Protein AF-A0A954SB92-F1 (afdb_monomer)

pLDDT: mean 77.08, std 22.44, range [33.0, 98.06]

Structure (mmCIF, N/CA/C/O backbone):
data_AF-A0A954SB92-F1
#
_entry.id   AF-A0A954SB92-F1
#
loop_
_atom_site.group_PDB
_atom_site.id
_atom_site.type_symbol
_atom_site.label_atom_id
_atom_site.label_alt_id
_atom_site.label_comp_id
_atom_site.label_asym_id
_atom_site.label_entity_id
_atom_site.label_seq_id
_atom_site.pdbx_PDB_ins_code
_atom_site.Cartn_x
_atom_site.Cartn_y
_atom_site.Cartn_z
_atom_site.occupancy
_atom_site.B_iso_or_equiv
_atom_site.auth_seq_id
_atom_site.auth_comp_id
_atom_site.auth_asym_id
_atom_site.auth_atom_id
_atom_site.pdbx_PDB_model_num
ATOM 1 N N . MET A 1 1 ? -16.075 68.696 55.163 1.00 40.72 1 MET A N 1
ATOM 2 C CA . MET A 1 1 ? -14.637 68.731 54.827 1.00 40.72 1 MET A CA 1
ATOM 3 C C . MET A 1 1 ? -14.423 67.966 53.528 1.00 40.72 1 MET A C 1
ATOM 5 O O . MET A 1 1 ? -14.853 66.828 53.443 1.00 40.72 1 MET A O 1
ATOM 9 N N . ASN A 1 2 ? -13.791 68.643 52.567 1.00 42.50 2 ASN A N 1
ATOM 10 C CA . ASN A 1 2 ? -13.126 68.175 51.340 1.00 42.50 2 ASN A CA 1
ATOM 11 C C . ASN A 1 2 ? -13.952 67.626 50.149 1.00 42.50 2 ASN A C 1
ATOM 13 O O . ASN A 1 2 ? -14.457 66.512 50.136 1.00 42.50 2 ASN A O 1
ATOM 17 N N . ASN A 1 3 ? -13.978 68.482 49.120 1.00 41.81 3 ASN A N 1
ATOM 18 C CA . ASN A 1 3 ? -14.222 68.294 47.680 1.00 41.81 3 ASN A CA 1
ATOM 19 C C . ASN A 1 3 ? -13.058 67.479 47.029 1.00 41.81 3 ASN A C 1
ATOM 21 O O . ASN A 1 3 ? -12.080 67.219 47.730 1.00 41.81 3 ASN A O 1
ATOM 25 N N . PRO A 1 4 ? -12.933 67.344 45.690 1.00 57.69 4 PRO A N 1
ATOM 26 C CA . PRO A 1 4 ? -13.795 66.800 44.626 1.00 57.69 4 PRO A CA 1
ATOM 27 C C . PRO A 1 4 ? -13.082 65.647 43.855 1.00 57.69 4 PRO A C 1
ATOM 29 O O . PRO A 1 4 ? -11.918 65.360 44.096 1.00 57.69 4 PRO A O 1
ATOM 32 N N . HIS A 1 5 ? -13.751 65.011 42.885 1.00 47.19 5 HIS A N 1
ATOM 33 C CA . HIS A 1 5 ? -13.270 64.816 41.496 1.00 47.19 5 HIS A CA 1
ATOM 34 C C . HIS A 1 5 ? -14.104 63.741 40.789 1.00 47.19 5 HIS A C 1
ATOM 36 O O . HIS A 1 5 ? -13.810 62.548 40.799 1.00 47.19 5 HIS A O 1
ATOM 42 N N . HIS A 1 6 ? -15.149 64.203 40.104 1.00 46.62 6 HIS A N 1
ATOM 43 C CA . HIS A 1 6 ? -15.748 63.463 39.005 1.00 46.62 6 HIS A CA 1
ATOM 44 C C . HIS A 1 6 ? -14.732 63.357 37.863 1.00 46.62 6 HIS A C 1
ATOM 46 O O . HIS A 1 6 ? -14.418 64.352 37.212 1.00 46.62 6 HIS A O 1
ATOM 52 N N . SER A 1 7 ? -14.255 62.145 37.587 1.00 53.09 7 SER A N 1
ATOM 53 C CA . SER A 1 7 ? -13.584 61.833 36.327 1.00 53.09 7 SER A CA 1
ATOM 54 C C . SER A 1 7 ? -14.652 61.473 35.292 1.00 53.09 7 SER A C 1
ATOM 56 O O . SER A 1 7 ? -15.160 60.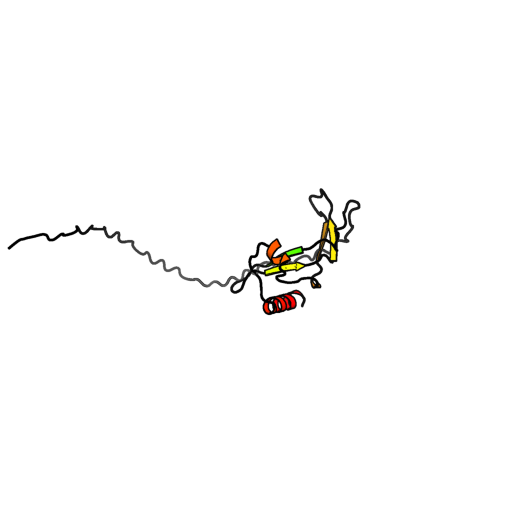353 35.253 1.00 53.09 7 SER A O 1
ATOM 58 N N . ARG A 1 8 ? -15.061 62.464 34.491 1.00 50.22 8 ARG A N 1
ATOM 59 C CA . ARG A 1 8 ? -15.856 62.253 33.275 1.00 50.22 8 ARG A CA 1
ATOM 60 C C . ARG A 1 8 ? -14.896 61.841 32.161 1.00 50.22 8 ARG A C 1
ATOM 62 O O . ARG A 1 8 ? -14.092 62.653 31.715 1.00 50.22 8 ARG A O 1
ATOM 69 N N . LYS A 1 9 ? -14.979 60.589 31.709 1.00 50.09 9 LYS A N 1
ATOM 70 C CA . LYS A 1 9 ? -14.318 60.152 30.472 1.00 50.09 9 LYS A CA 1
ATOM 71 C C . LYS A 1 9 ? -15.079 60.735 29.269 1.00 50.09 9 LYS A C 1
ATOM 73 O O . LYS A 1 9 ? -16.310 60.674 29.276 1.00 50.09 9 LYS A O 1
ATOM 78 N N . PRO A 1 10 ? -14.396 61.296 28.256 1.00 47.97 10 PRO A N 1
ATOM 79 C CA . PRO A 1 10 ? -15.054 61.788 27.055 1.00 47.97 10 PRO A CA 1
ATOM 80 C C . PRO A 1 10 ? -15.611 60.622 26.231 1.00 47.97 10 PRO A C 1
ATOM 82 O O . PRO A 1 10 ? -14.916 59.653 25.924 1.00 47.97 10 PRO A O 1
ATOM 85 N N . LEU A 1 11 ? -16.894 60.747 25.899 1.00 48.56 11 LEU A N 1
ATOM 86 C CA . LEU A 1 11 ? -17.639 59.899 24.982 1.00 48.56 11 LEU A CA 1
ATOM 87 C C . LEU A 1 11 ? -17.099 60.159 23.565 1.00 48.56 11 LEU A C 1
ATOM 89 O O . LEU A 1 11 ? -17.365 61.207 22.981 1.00 48.56 11 LEU A O 1
ATOM 93 N N . LEU A 1 12 ? -16.295 59.239 23.033 1.00 45.00 12 LEU A N 1
ATOM 94 C CA . LEU A 1 12 ? -15.865 59.283 21.638 1.00 45.00 12 LEU A CA 1
ATOM 95 C C . LEU A 1 12 ? -17.053 58.922 20.743 1.00 45.00 12 LEU A C 1
ATOM 97 O O . LEU A 1 12 ? -17.559 57.802 20.740 1.00 45.00 12 LEU A O 1
ATOM 101 N N . GLN A 1 13 ? -17.496 59.938 20.017 1.00 42.06 13 GLN A N 1
ATOM 102 C CA . GLN A 1 13 ? -18.500 59.919 18.972 1.00 42.06 13 GLN A CA 1
ATOM 103 C C . GLN A 1 13 ? -17.945 59.127 17.777 1.00 42.06 13 GLN A C 1
ATOM 105 O O . GLN A 1 13 ? -17.089 59.618 17.045 1.00 42.06 13 GLN A O 1
ATOM 110 N N . ALA A 1 14 ? -18.403 57.889 17.588 1.00 42.72 14 ALA A N 1
ATOM 111 C CA . ALA A 1 14 ? -18.164 57.141 16.358 1.00 42.72 14 ALA A CA 1
ATOM 112 C C . ALA A 1 14 ? -19.354 57.362 15.419 1.00 42.72 14 ALA A C 1
ATOM 114 O O . ALA A 1 14 ? -20.499 57.040 15.739 1.00 42.72 14 ALA A O 1
ATOM 115 N N . ALA A 1 15 ? -19.064 57.985 14.280 1.00 42.19 15 ALA A N 1
ATOM 116 C CA . ALA A 1 15 ? -20.015 58.316 13.237 1.00 42.19 15 ALA A CA 1
ATOM 117 C C . ALA A 1 15 ? -20.702 57.051 12.696 1.00 42.19 15 ALA A C 1
ATOM 119 O O . ALA A 1 15 ? -20.049 56.121 12.225 1.00 42.19 15 ALA A O 1
ATOM 120 N N . SER A 1 16 ? -22.035 57.048 12.744 1.00 39.22 16 SER A N 1
ATOM 121 C CA . SER A 1 16 ? -22.874 56.084 12.035 1.00 39.22 16 SER A CA 1
ATOM 122 C C . SER A 1 16 ? -22.699 56.274 10.532 1.00 39.22 16 SER A C 1
ATOM 124 O O . SER A 1 16 ? -23.169 57.259 9.968 1.00 39.22 16 SER A O 1
ATOM 126 N N . THR A 1 17 ? -22.035 55.327 9.877 1.00 41.88 17 THR A N 1
ATOM 127 C CA . THR A 1 17 ? -22.141 55.155 8.428 1.00 41.88 17 THR A CA 1
ATOM 128 C C . THR A 1 17 ? -23.224 54.119 8.170 1.00 41.88 17 THR A C 1
ATOM 130 O O . THR A 1 17 ? -23.086 52.936 8.469 1.00 41.88 17 THR A O 1
ATOM 133 N N . LEU A 1 18 ? -24.349 54.623 7.673 1.00 37.03 18 LEU A N 1
ATOM 134 C CA . LEU A 1 18 ? -25.511 53.874 7.232 1.00 37.03 18 LEU A CA 1
ATOM 135 C C . LEU A 1 18 ? -25.112 53.056 5.991 1.00 37.03 18 LEU A C 1
ATOM 137 O O . LEU A 1 18 ? -24.987 53.614 4.902 1.00 37.03 18 LEU A O 1
ATOM 141 N N . LEU A 1 19 ? -24.873 51.750 6.139 1.00 35.59 19 LEU A N 1
ATOM 142 C CA . LEU A 1 19 ? -24.731 50.864 4.985 1.00 35.59 19 LEU A CA 1
ATOM 143 C C . LEU A 1 19 ? -26.132 50.425 4.552 1.00 35.59 19 LEU A C 1
ATOM 145 O O . LEU A 1 19 ? -26.816 49.677 5.249 1.00 35.59 19 LEU A O 1
ATOM 149 N N . LEU A 1 20 ? -26.568 50.947 3.409 1.00 33.00 20 LEU A N 1
ATOM 150 C CA . LEU A 1 20 ? -27.814 50.581 2.756 1.00 33.00 20 LEU A CA 1
ATOM 151 C C . LEU A 1 20 ? -27.731 49.101 2.340 1.00 33.00 20 LEU A C 1
ATOM 153 O O . LEU A 1 20 ? -26.984 48.745 1.430 1.00 33.00 20 LEU A O 1
ATOM 157 N N . ALA A 1 21 ? -28.473 48.229 3.021 1.00 40.62 21 ALA A N 1
ATOM 158 C CA . ALA A 1 21 ? -28.637 46.844 2.600 1.00 40.62 21 ALA A CA 1
ATOM 159 C C . ALA A 1 21 ? -29.502 46.814 1.331 1.00 40.62 21 ALA A C 1
ATOM 161 O O . ALA A 1 21 ? -30.719 46.986 1.389 1.00 40.62 21 ALA A O 1
ATOM 162 N N . VAL A 1 22 ? -28.876 46.614 0.171 1.00 42.00 22 VAL A N 1
ATOM 163 C CA . VAL A 1 22 ? -29.600 46.292 -1.062 1.00 42.00 22 VAL A CA 1
ATOM 164 C C . VAL A 1 22 ? -30.052 44.837 -0.959 1.00 42.00 22 VAL A C 1
ATOM 166 O O . VAL A 1 22 ? -29.263 43.906 -1.100 1.00 42.00 22 VAL A O 1
ATOM 169 N N . LEU A 1 23 ? -31.342 44.645 -0.694 1.00 40.62 23 LEU A N 1
ATOM 170 C CA . LEU A 1 23 ? -32.035 43.373 -0.872 1.00 40.62 23 LEU A CA 1
ATOM 171 C C . LEU A 1 23 ? -32.109 43.069 -2.374 1.00 40.62 23 LEU A C 1
ATOM 173 O O . LEU A 1 23 ? -32.988 43.564 -3.078 1.00 40.62 23 LEU A O 1
ATOM 177 N N . VAL A 1 24 ? -31.185 42.250 -2.874 1.00 42.84 24 VAL A N 1
ATOM 178 C CA . VAL A 1 24 ? -31.341 41.614 -4.186 1.00 42.84 24 VAL A CA 1
ATOM 179 C C . VAL A 1 24 ? -32.179 40.354 -3.985 1.00 42.84 24 VAL A C 1
ATOM 181 O O . VAL A 1 24 ? -31.683 39.329 -3.522 1.00 42.84 24 VAL A O 1
ATOM 184 N N . LEU A 1 25 ? -33.470 40.423 -4.322 1.00 42.09 25 LEU A N 1
ATOM 185 C CA . LEU A 1 25 ? -34.290 39.227 -4.511 1.00 42.09 25 LEU A CA 1
ATOM 186 C C . LEU A 1 25 ? -33.840 38.538 -5.807 1.00 42.09 25 LEU A C 1
ATOM 188 O O . LEU A 1 25 ? -34.359 38.819 -6.887 1.00 42.09 25 LEU A O 1
ATOM 192 N N . SER A 1 26 ? -32.882 37.619 -5.706 1.00 39.72 26 SER A N 1
ATOM 193 C CA . SER A 1 26 ? -32.604 36.680 -6.793 1.00 39.72 26 SER A CA 1
ATOM 194 C C . SER A 1 26 ? -33.750 35.676 -6.873 1.00 39.72 26 SER A C 1
ATOM 196 O O . SER A 1 26 ? -33.869 34.771 -6.049 1.00 39.72 26 SER A O 1
ATOM 198 N N . LYS A 1 27 ? -34.619 35.852 -7.871 1.00 38.97 27 LYS A N 1
ATOM 199 C CA . LYS A 1 27 ? -35.644 34.873 -8.232 1.00 38.97 27 LYS A CA 1
ATOM 200 C C . LYS A 1 27 ? -34.973 33.561 -8.631 1.00 38.97 27 LYS A C 1
ATOM 202 O O . LYS A 1 27 ? -34.333 33.480 -9.677 1.00 38.97 27 LYS A O 1
ATOM 207 N N . TRP A 1 28 ? -35.150 32.534 -7.807 1.00 43.69 28 TRP A N 1
ATOM 208 C CA . TRP A 1 28 ? -34.863 31.153 -8.175 1.00 43.69 28 TRP A CA 1
ATOM 209 C C . TRP A 1 28 ? -35.777 30.748 -9.329 1.00 43.69 28 TRP A C 1
ATOM 211 O O . TRP A 1 28 ? -36.967 30.503 -9.141 1.00 43.69 28 TRP A O 1
ATOM 221 N N . SER A 1 29 ? -35.215 30.694 -10.532 1.00 53.09 29 SER A N 1
ATOM 222 C CA . SER A 1 29 ? -35.825 29.974 -11.644 1.00 53.09 29 SER A CA 1
ATOM 223 C C . SER A 1 29 ? -35.310 28.542 -11.565 1.00 53.09 29 SER A C 1
ATOM 225 O O . SER A 1 29 ? -34.147 28.285 -11.864 1.00 53.09 29 SER A O 1
ATOM 227 N N . HIS A 1 30 ? -36.160 27.626 -11.097 1.00 50.84 30 HIS A N 1
ATOM 228 C CA . HIS A 1 30 ? -35.938 26.195 -11.269 1.00 50.84 30 HIS A CA 1
ATOM 229 C C . HIS A 1 30 ? -36.075 25.888 -12.759 1.00 50.84 30 HIS A C 1
ATOM 231 O O . HIS A 1 30 ? -37.178 25.828 -13.297 1.00 50.84 30 HIS A O 1
ATOM 237 N N . THR A 1 31 ? -34.945 25.713 -13.428 1.00 48.44 31 THR A N 1
ATOM 238 C CA . THR A 1 31 ? -34.886 24.920 -14.651 1.00 48.44 31 THR A CA 1
ATOM 239 C C . THR A 1 31 ? -33.984 23.742 -14.363 1.00 48.44 31 THR A C 1
ATOM 241 O O . THR A 1 31 ? -32.762 23.873 -14.404 1.00 48.44 31 THR A O 1
ATOM 244 N N . ASP A 1 32 ? -34.612 22.607 -14.068 1.00 49.41 32 ASP A N 1
ATOM 245 C CA . ASP A 1 32 ? -33.997 21.292 -14.167 1.00 49.41 32 ASP A CA 1
ATOM 246 C C . ASP A 1 32 ? -33.544 21.087 -15.615 1.00 49.41 32 ASP A C 1
ATOM 248 O O . ASP A 1 32 ? -34.303 20.670 -16.490 1.00 49.41 32 ASP A O 1
ATOM 252 N N . ARG A 1 33 ? -32.286 21.426 -15.886 1.00 47.78 33 ARG A N 1
ATOM 253 C CA . ARG A 1 33 ? -31.539 20.841 -16.990 1.00 47.78 33 ARG A CA 1
ATOM 254 C C . ARG A 1 33 ? -30.646 19.769 -16.394 1.00 47.78 33 ARG A C 1
ATOM 256 O O . ARG A 1 33 ? -29.560 20.044 -15.898 1.00 47.78 33 ARG A O 1
ATOM 263 N N . VAL A 1 34 ? -31.135 18.535 -16.444 1.00 54.00 34 VAL A N 1
ATOM 264 C CA . VAL A 1 34 ? -30.275 17.355 -16.448 1.00 54.00 34 VAL A CA 1
ATOM 265 C 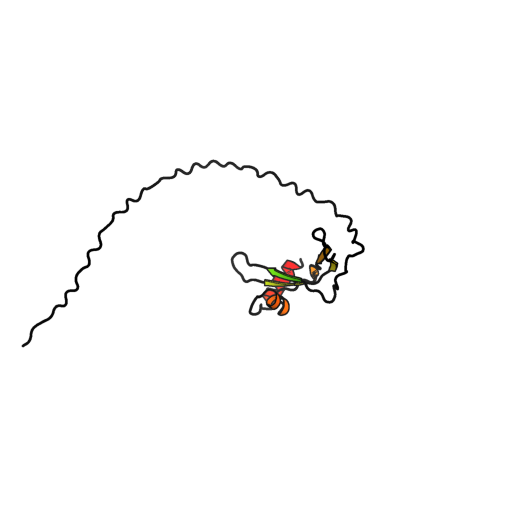C . VAL A 1 34 ? -29.513 17.357 -17.770 1.00 54.00 34 VAL A C 1
ATOM 267 O O . VAL A 1 34 ? -29.905 16.708 -18.737 1.00 54.00 34 VAL A O 1
ATOM 270 N N . ASP A 1 35 ? -28.434 18.134 -17.835 1.00 51.66 35 ASP A N 1
ATOM 271 C CA . ASP A 1 35 ? -27.411 17.897 -18.843 1.00 51.66 35 ASP A CA 1
ATOM 272 C C . ASP A 1 35 ? -26.826 16.521 -18.520 1.00 51.66 35 ASP A C 1
ATOM 274 O O . ASP A 1 35 ? -26.054 16.347 -17.574 1.00 51.66 35 ASP A O 1
ATOM 278 N N . ALA A 1 36 ? -27.292 15.507 -19.250 1.00 59.94 36 ALA A N 1
ATOM 279 C CA . ALA A 1 36 ? -26.738 14.171 -19.198 1.00 59.94 36 ALA A CA 1
ATOM 280 C C . ALA A 1 36 ? -25.255 14.285 -19.556 1.00 59.94 36 ALA A C 1
ATOM 282 O O . ALA A 1 36 ? -24.895 14.457 -20.723 1.00 59.94 36 ALA A O 1
ATOM 283 N N . ALA A 1 37 ? -24.399 14.235 -18.534 1.00 60.56 37 ALA A N 1
ATOM 284 C CA . ALA A 1 37 ? -22.968 14.115 -18.719 1.00 60.56 37 ALA A CA 1
ATOM 285 C C . ALA A 1 37 ? -22.723 12.956 -19.700 1.00 60.56 37 ALA A C 1
ATOM 287 O O . ALA A 1 37 ? -23.317 11.885 -19.522 1.00 60.56 37 ALA A O 1
ATOM 288 N N . PRO A 1 38 ? -21.907 13.144 -20.752 1.00 54.62 38 PRO A N 1
ATOM 289 C CA . PRO A 1 38 ? -21.630 12.065 -21.680 1.00 54.62 38 PRO A CA 1
ATOM 290 C C . PRO A 1 38 ? -21.053 10.902 -20.879 1.00 54.62 38 PRO A C 1
ATOM 292 O O . PRO A 1 38 ? -20.080 11.068 -20.140 1.00 54.62 38 PRO A O 1
ATOM 295 N N . LEU A 1 39 ? -21.687 9.735 -21.007 1.00 52.44 39 LEU A N 1
ATOM 296 C CA . LEU A 1 39 ? -21.178 8.484 -20.471 1.00 52.44 39 LEU A CA 1
ATOM 297 C C . LEU A 1 39 ? -19.743 8.330 -20.974 1.00 52.44 39 LEU A C 1
ATOM 299 O O . LEU A 1 39 ? -19.514 8.066 -22.157 1.00 52.44 39 LEU A O 1
ATOM 303 N N . GLN A 1 40 ? -18.775 8.527 -20.078 1.00 53.50 40 GLN A N 1
ATOM 304 C CA . GLN A 1 40 ? -17.399 8.137 -20.319 1.00 53.50 40 GLN A CA 1
ATOM 305 C C . GLN A 1 40 ? -17.429 6.624 -20.482 1.00 53.50 40 GLN A C 1
ATOM 307 O O . GLN A 1 40 ? -17.449 5.867 -19.515 1.00 53.50 40 GLN A O 1
ATOM 312 N N . THR A 1 41 ? -17.489 6.181 -21.733 1.00 43.50 41 THR A N 1
ATOM 313 C CA . THR A 1 41 ? -17.150 4.813 -22.085 1.00 43.50 41 THR A CA 1
ATOM 314 C C . THR A 1 41 ? -15.687 4.673 -21.699 1.00 43.50 41 THR A C 1
ATOM 316 O O . THR A 1 41 ? -14.803 5.043 -22.468 1.00 43.50 41 THR A O 1
ATOM 319 N N . SER A 1 42 ? -15.420 4.214 -20.474 1.00 54.66 42 SER A N 1
ATOM 320 C CA . SER A 1 42 ? -14.115 3.685 -20.116 1.00 54.66 42 SER A CA 1
ATOM 321 C C . SER A 1 42 ? -13.880 2.529 -21.070 1.00 54.66 42 SER A C 1
ATOM 323 O O . SER A 1 42 ? -14.353 1.414 -20.853 1.00 54.66 42 SER A O 1
ATOM 325 N N . THR A 1 43 ? -13.193 2.811 -22.173 1.00 50.38 43 THR A N 1
ATOM 326 C CA . THR A 1 43 ? -12.596 1.788 -23.008 1.00 50.38 43 THR A CA 1
ATOM 327 C C . THR A 1 43 ? -11.675 1.022 -22.082 1.00 50.38 43 THR A C 1
ATOM 329 O O . THR A 1 43 ? -10.608 1.504 -21.705 1.00 50.38 43 THR A O 1
ATOM 332 N N . ARG A 1 44 ? -12.142 -0.139 -21.622 1.00 56.38 44 ARG A N 1
ATOM 333 C CA . ARG A 1 44 ? -11.327 -1.091 -20.890 1.00 56.38 44 ARG A CA 1
ATOM 334 C C . ARG A 1 44 ? -10.203 -1.465 -21.840 1.00 56.38 44 ARG A C 1
ATOM 336 O O . ARG A 1 44 ? -10.420 -2.269 -22.744 1.00 56.38 44 ARG A O 1
ATOM 343 N N . SER A 1 45 ? -9.043 -0.832 -21.676 1.00 60.56 45 SER A N 1
ATOM 344 C CA . SER A 1 45 ? -7.838 -1.224 -22.390 1.00 60.56 45 SER A CA 1
ATOM 345 C C . SER A 1 45 ? -7.698 -2.729 -22.213 1.00 60.56 45 SER A C 1
ATOM 347 O O . SER A 1 45 ? -7.771 -3.237 -21.088 1.00 60.56 45 SER A O 1
ATOM 349 N N . ALA A 1 46 ? -7.598 -3.446 -23.333 1.00 56.53 46 ALA A N 1
ATOM 350 C CA . ALA A 1 46 ? -7.288 -4.866 -23.318 1.00 56.53 46 ALA A CA 1
ATOM 351 C C . ALA A 1 46 ? -6.075 -5.089 -22.396 1.00 56.53 46 ALA A C 1
ATOM 353 O O . ALA A 1 46 ? -5.217 -4.201 -22.322 1.00 56.53 46 ALA A O 1
ATOM 354 N N . PRO A 1 47 ? -5.992 -6.218 -21.666 1.00 54.91 47 PRO A N 1
ATOM 355 C CA . PRO A 1 47 ? -4.827 -6.487 -20.840 1.00 54.91 47 PRO A CA 1
ATOM 356 C C . PRO A 1 47 ? -3.604 -6.426 -21.751 1.00 54.91 47 PRO A C 1
ATOM 358 O O . PRO A 1 47 ? -3.465 -7.256 -22.650 1.00 54.91 47 PRO A O 1
ATOM 361 N N . ALA A 1 48 ? -2.758 -5.413 -21.555 1.00 60.38 48 ALA A N 1
ATOM 362 C CA . ALA A 1 48 ? -1.483 -5.342 -22.236 1.00 60.38 48 ALA A CA 1
ATOM 363 C C . ALA A 1 48 ? -0.785 -6.670 -21.957 1.00 60.38 48 ALA A C 1
ATOM 365 O O . ALA A 1 48 ? -0.622 -7.065 -20.797 1.00 60.38 48 ALA A O 1
ATOM 366 N N . THR A 1 49 ? -0.453 -7.414 -23.010 1.00 53.84 49 THR A N 1
ATOM 367 C CA . THR A 1 49 ? 0.427 -8.564 -22.871 1.00 53.84 49 THR A CA 1
ATOM 368 C C . THR A 1 49 ? 1.711 -8.017 -22.264 1.00 53.84 49 THR A C 1
ATOM 370 O O . THR A 1 49 ? 2.430 -7.267 -22.914 1.00 53.84 49 THR A O 1
ATOM 373 N N . ASN A 1 50 ? 1.916 -8.303 -20.978 1.00 65.62 50 ASN A N 1
ATOM 374 C CA . ASN A 1 50 ? 3.033 -7.836 -20.165 1.00 65.62 50 ASN A CA 1
ATOM 375 C C . ASN A 1 50 ? 4.333 -8.433 -20.726 1.00 65.62 50 ASN A C 1
ATOM 377 O O . ASN A 1 50 ? 4.846 -9.432 -20.221 1.00 65.62 50 ASN A O 1
ATOM 381 N N . VAL A 1 51 ? 4.848 -7.865 -21.813 1.00 74.44 51 VAL A N 1
ATOM 382 C CA . VAL A 1 51 ? 6.196 -8.164 -22.278 1.00 74.44 51 VAL A CA 1
ATOM 383 C C . VAL A 1 51 ? 7.119 -7.430 -21.322 1.00 74.44 51 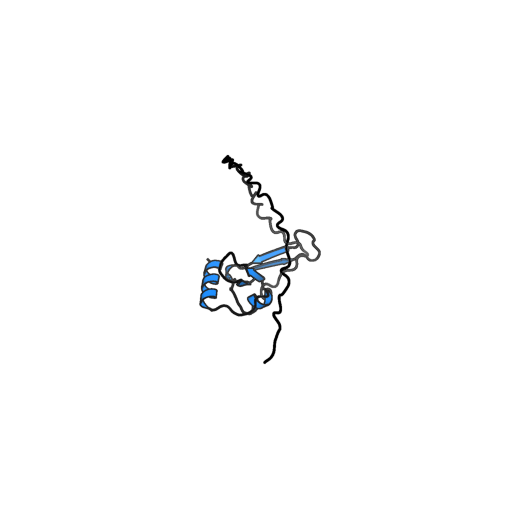VAL A C 1
ATOM 385 O O . VAL A 1 51 ? 7.275 -6.218 -21.409 1.00 74.44 51 VAL A O 1
ATOM 388 N N . ILE A 1 52 ? 7.669 -8.165 -20.356 1.00 79.88 52 ILE A N 1
ATOM 389 C CA . ILE A 1 52 ? 8.638 -7.616 -19.410 1.00 79.88 52 ILE A CA 1
ATOM 390 C C . ILE A 1 52 ? 9.905 -7.267 -20.204 1.00 79.88 52 ILE A C 1
ATOM 392 O O . ILE A 1 52 ? 10.485 -8.169 -20.819 1.00 79.88 52 ILE A O 1
ATOM 396 N N . PRO A 1 53 ? 10.348 -5.996 -20.217 1.00 83.19 53 PRO A N 1
ATOM 397 C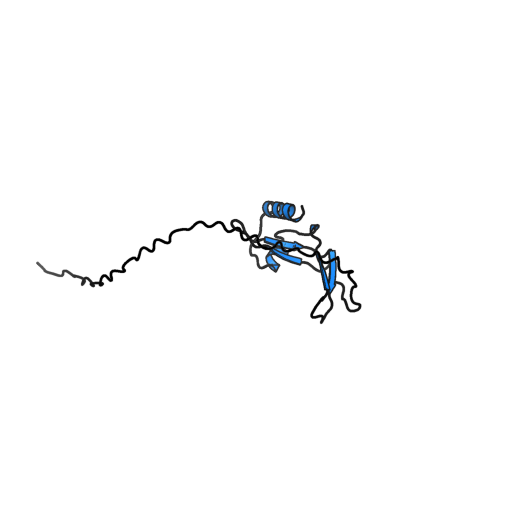 CA . PRO A 1 53 ? 11.545 -5.606 -20.949 1.00 83.19 53 PRO A CA 1
ATOM 398 C C . PRO A 1 53 ? 12.792 -6.356 -20.450 1.00 83.19 53 PRO A C 1
ATOM 400 O O . PRO A 1 53 ? 12.900 -6.620 -19.251 1.00 83.19 53 PRO A O 1
ATOM 403 N N . PRO A 1 54 ? 13.777 -6.667 -21.315 1.00 87.06 54 PRO A N 1
ATOM 404 C CA . PRO A 1 54 ? 14.981 -7.405 -20.913 1.00 87.06 54 PRO A CA 1
ATOM 405 C C . PRO A 1 54 ? 15.813 -6.717 -19.821 1.00 87.06 54 PRO A C 1
ATOM 407 O O . PRO A 1 54 ? 16.516 -7.385 -19.069 1.00 87.06 54 PRO A O 1
ATOM 410 N N . ASN A 1 55 ? 15.741 -5.387 -19.732 1.00 91.69 55 ASN A N 1
ATOM 411 C CA . ASN A 1 55 ? 16.414 -4.580 -18.713 1.00 91.69 55 ASN A CA 1
ATOM 412 C C . ASN A 1 55 ? 15.573 -4.375 -17.438 1.00 91.69 55 ASN A C 1
ATOM 414 O O . ASN A 1 55 ? 15.979 -3.617 -16.556 1.00 91.69 55 ASN A O 1
ATOM 418 N N . ALA A 1 56 ? 14.408 -5.017 -17.323 1.00 94.56 56 ALA A N 1
ATOM 419 C CA . ALA A 1 56 ? 13.585 -4.919 -16.132 1.00 94.56 56 ALA A CA 1
ATOM 420 C C . ALA A 1 56 ? 14.234 -5.645 -14.944 1.00 94.56 56 ALA A C 1
ATOM 422 O O . ALA A 1 56 ? 14.608 -6.816 -15.014 1.00 94.56 56 ALA A O 1
ATOM 423 N N . LEU A 1 57 ? 14.305 -4.957 -13.810 1.00 96.31 57 LEU A N 1
ATOM 424 C CA . LEU A 1 57 ? 14.749 -5.502 -12.539 1.00 96.31 57 LEU A CA 1
ATOM 425 C C . LEU A 1 57 ? 13.547 -6.012 -11.750 1.00 96.31 57 LEU A C 1
ATOM 427 O O . LEU A 1 57 ? 12.572 -5.292 -11.527 1.00 96.31 57 LEU A O 1
ATOM 431 N N . LYS A 1 58 ? 13.623 -7.261 -11.292 1.00 96.25 58 LYS A N 1
ATOM 432 C CA . LYS A 1 58 ? 12.586 -7.865 -10.456 1.00 96.25 58 LYS A CA 1
ATOM 433 C C . LYS A 1 58 ? 12.604 -7.257 -9.053 1.00 96.25 58 LYS A C 1
ATOM 435 O O . LYS A 1 58 ? 13.657 -7.151 -8.428 1.00 96.25 58 LYS A O 1
ATOM 440 N N . VAL A 1 59 ? 11.425 -6.940 -8.527 1.00 96.69 59 VAL A N 1
ATOM 441 C CA . VAL A 1 59 ? 11.275 -6.482 -7.141 1.00 96.69 59 VAL A CA 1
ATOM 442 C C . VAL A 1 59 ? 11.356 -7.671 -6.179 1.00 96.69 59 VAL A C 1
ATOM 444 O O . VAL A 1 59 ? 10.745 -8.719 -6.408 1.00 96.69 59 VAL A O 1
ATOM 447 N N . ASP A 1 60 ? 12.090 -7.509 -5.076 1.00 97.88 60 ASP A N 1
ATOM 448 C CA . ASP A 1 60 ? 12.140 -8.492 -3.990 1.00 97.88 60 ASP A CA 1
ATOM 449 C C . ASP A 1 60 ? 10.864 -8.409 -3.135 1.00 97.88 60 ASP A C 1
ATOM 451 O O . ASP A 1 60 ? 10.759 -7.640 -2.179 1.00 97.88 60 ASP A O 1
ATOM 455 N N . THR A 1 61 ? 9.881 -9.248 -3.456 1.00 97.44 61 THR A N 1
ATOM 456 C CA . THR A 1 61 ? 8.582 -9.290 -2.766 1.00 97.44 61 THR A CA 1
ATOM 457 C C . THR A 1 61 ? 8.657 -9.770 -1.311 1.00 97.44 61 THR A C 1
ATOM 459 O O . THR A 1 61 ? 7.681 -9.646 -0.568 1.00 97.44 61 THR A O 1
ATOM 462 N N . THR A 1 62 ? 9.797 -10.308 -0.867 1.00 97.06 62 THR A N 1
ATOM 463 C CA . THR A 1 62 ? 9.989 -10.721 0.531 1.00 97.06 62 THR A CA 1
ATOM 464 C C . THR A 1 62 ? 10.390 -9.536 1.409 1.00 97.06 62 THR A C 1
ATOM 466 O O . THR A 1 62 ? 9.907 -9.414 2.542 1.00 97.06 62 THR A O 1
ATOM 469 N N . LYS A 1 63 ? 11.199 -8.623 0.858 1.00 96.81 63 LYS A N 1
ATOM 470 C CA . LYS A 1 63 ? 11.749 -7.453 1.559 1.00 96.81 63 LYS A CA 1
ATOM 471 C C . LYS A 1 63 ? 10.958 -6.171 1.325 1.00 96.81 63 LYS A C 1
ATOM 473 O O . LYS A 1 63 ? 10.997 -5.281 2.167 1.00 96.81 63 LYS A O 1
ATOM 478 N N . SER A 1 64 ? 10.220 -6.073 0.224 1.00 96.88 64 SER A N 1
ATOM 479 C CA . SER A 1 64 ? 9.405 -4.896 -0.078 1.00 96.88 64 SER A CA 1
ATOM 480 C C . SER A 1 64 ? 8.092 -4.870 0.711 1.00 96.88 64 SER A C 1
ATOM 482 O O . SER A 1 64 ? 7.487 -5.908 1.005 1.00 96.88 64 SER A O 1
ATOM 484 N N . ARG A 1 65 ? 7.639 -3.656 1.036 1.00 97.69 65 ARG A N 1
ATOM 485 C CA . ARG A 1 65 ? 6.342 -3.354 1.653 1.00 97.69 65 ARG A CA 1
ATOM 486 C C . ARG A 1 65 ? 5.698 -2.176 0.937 1.00 97.69 65 ARG A C 1
ATOM 488 O O . ARG A 1 65 ? 6.402 -1.323 0.401 1.00 97.69 65 ARG A O 1
ATOM 495 N N . VAL A 1 66 ? 4.372 -2.149 0.946 1.00 97.44 66 VAL A N 1
ATOM 496 C CA . VAL A 1 66 ? 3.562 -1.015 0.496 1.00 97.44 66 VAL A CA 1
ATOM 497 C C . VAL A 1 66 ? 2.936 -0.393 1.735 1.00 97.44 66 VAL A C 1
ATOM 499 O O . VAL A 1 66 ? 2.303 -1.102 2.515 1.00 97.44 66 VAL A O 1
ATOM 502 N N . PHE A 1 67 ? 3.119 0.913 1.913 1.00 97.88 67 PHE A N 1
ATOM 503 C CA . PHE A 1 67 ? 2.481 1.677 2.979 1.00 97.88 67 PHE A CA 1
ATOM 504 C C . PHE A 1 67 ? 1.510 2.671 2.357 1.00 97.88 67 PHE A C 1
ATOM 506 O O . PHE A 1 67 ? 1.902 3.453 1.494 1.00 97.88 67 PHE A O 1
ATOM 513 N N . THR A 1 68 ? 0.246 2.614 2.768 1.00 96.62 68 THR A N 1
ATOM 514 C CA . THR A 1 68 ? -0.824 3.450 2.208 1.00 96.62 68 THR A CA 1
ATOM 515 C C . THR A 1 68 ? -1.435 4.300 3.306 1.00 96.62 68 THR A C 1
ATOM 517 O O . THR A 1 68 ? -1.854 3.775 4.336 1.00 96.62 68 THR A O 1
ATOM 520 N N . PHE A 1 69 ? -1.493 5.610 3.083 1.00 96.81 69 PHE A N 1
ATOM 521 C CA . PHE A 1 69 ? -2.284 6.519 3.902 1.00 96.81 69 PHE A CA 1
ATOM 522 C C . PHE A 1 69 ? -3.729 6.500 3.407 1.00 96.81 69 PHE A C 1
ATOM 524 O O . PHE A 1 69 ? -3.979 6.725 2.221 1.00 96.81 69 PHE A O 1
ATOM 531 N N . VAL A 1 70 ? -4.674 6.265 4.311 1.00 93.56 70 VAL A N 1
ATOM 532 C CA . VAL A 1 70 ? -6.105 6.349 4.021 1.00 93.56 70 VAL A CA 1
ATOM 533 C C . VAL A 1 70 ? -6.682 7.518 4.806 1.00 93.56 70 VAL A C 1
ATOM 535 O O . VAL A 1 70 ? -6.756 7.493 6.037 1.00 93.56 70 VAL A O 1
ATOM 538 N N . GLY A 1 71 ? -7.077 8.555 4.070 1.00 92.50 71 GLY A N 1
ATOM 539 C CA . GLY A 1 71 ? -7.743 9.720 4.636 1.00 92.50 71 GLY A CA 1
ATOM 540 C C . GLY A 1 71 ? -9.171 9.392 5.058 1.00 92.50 71 GLY A C 1
ATOM 541 O O . GLY A 1 71 ? -9.875 8.628 4.396 1.00 92.50 71 GLY A O 1
ATOM 542 N N . LYS A 1 72 ? -9.616 10.003 6.154 1.00 90.88 72 LYS A N 1
ATOM 543 C CA . LYS A 1 72 ? -11.014 9.935 6.580 1.00 90.88 72 LYS A CA 1
ATOM 544 C C . LYS A 1 72 ? -11.910 10.796 5.689 1.00 90.88 72 LYS A C 1
ATOM 546 O O . LYS A 1 72 ? -11.492 11.840 5.193 1.00 90.88 72 LYS A O 1
ATOM 551 N N . THR A 1 73 ? -13.176 10.403 5.570 1.00 87.75 73 THR A N 1
ATOM 552 C CA . THR A 1 73 ? -14.245 11.267 5.051 1.00 87.75 73 THR A CA 1
ATOM 553 C C . THR A 1 73 ? -15.283 11.454 6.153 1.00 87.75 73 THR A C 1
ATOM 555 O O . THR A 1 73 ? -15.921 10.492 6.565 1.00 87.75 73 THR A O 1
ATOM 558 N N . GLY A 1 74 ? -15.450 12.680 6.657 1.00 88.31 74 GLY A N 1
ATOM 559 C CA . GLY A 1 74 ? -16.374 12.966 7.760 1.00 88.31 74 GLY A CA 1
ATOM 560 C C . GLY A 1 74 ? -15.825 12.574 9.140 1.00 88.31 74 GLY A C 1
ATOM 561 O O . GLY A 1 74 ? -14.732 13.000 9.522 1.00 88.31 74 GLY A O 1
ATOM 562 N N . LEU A 1 75 ? -16.611 11.818 9.914 1.00 83.38 75 LEU A N 1
ATOM 563 C CA . LEU A 1 75 ? -16.236 11.356 11.257 1.00 83.38 75 LEU A CA 1
ATOM 564 C C . LEU A 1 75 ? -15.226 10.195 11.179 1.00 83.38 75 LEU A C 1
ATOM 566 O O . LEU A 1 75 ? -15.282 9.387 10.259 1.00 83.38 75 LEU A O 1
ATOM 570 N N . GLY A 1 76 ? -14.313 10.107 12.153 1.00 85.81 76 GLY A N 1
ATOM 571 C CA . GLY A 1 76 ? -13.279 9.065 12.231 1.00 85.81 76 GLY A CA 1
ATOM 572 C C . GLY A 1 76 ? -11.854 9.617 12.347 1.00 85.81 76 GLY A C 1
ATOM 573 O O . GLY A 1 76 ? -11.651 10.812 12.603 1.00 85.81 76 GLY A O 1
ATOM 574 N N . HIS A 1 77 ? -10.871 8.735 12.156 1.00 90.56 77 HIS 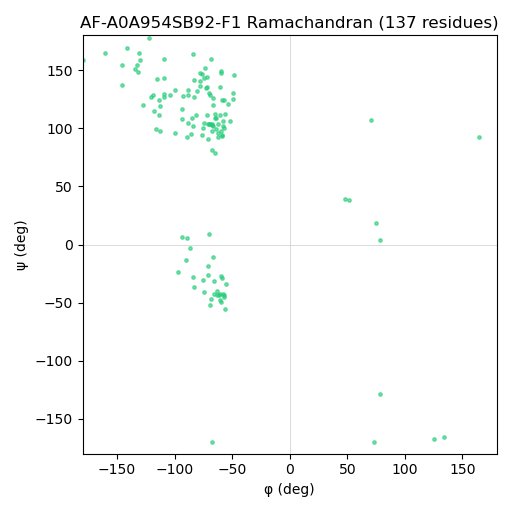A N 1
ATOM 575 C CA . HIS A 1 77 ? -9.443 9.057 12.121 1.00 90.56 77 HIS A CA 1
ATOM 576 C C . HIS A 1 77 ? -8.767 8.431 10.897 1.00 90.56 77 HIS A C 1
ATOM 578 O O . HIS A 1 77 ? -9.334 7.590 10.206 1.00 90.56 77 HIS A O 1
ATOM 584 N N . GLU A 1 78 ? -7.570 8.907 10.593 1.00 94.69 78 GLU A N 1
ATOM 585 C CA . GLU A 1 78 ? -6.754 8.443 9.484 1.00 94.69 78 GLU A CA 1
ATOM 586 C C . GLU A 1 78 ? -6.144 7.069 9.792 1.00 94.69 78 GLU A C 1
ATOM 588 O O . GLU A 1 78 ? -5.709 6.800 10.920 1.00 94.69 78 GLU A O 1
ATOM 593 N N . HIS A 1 79 ? -6.051 6.226 8.764 1.00 95.44 79 HIS A N 1
ATOM 594 C CA . HIS A 1 79 ? -5.502 4.877 8.878 1.00 95.44 79 HIS A CA 1
ATOM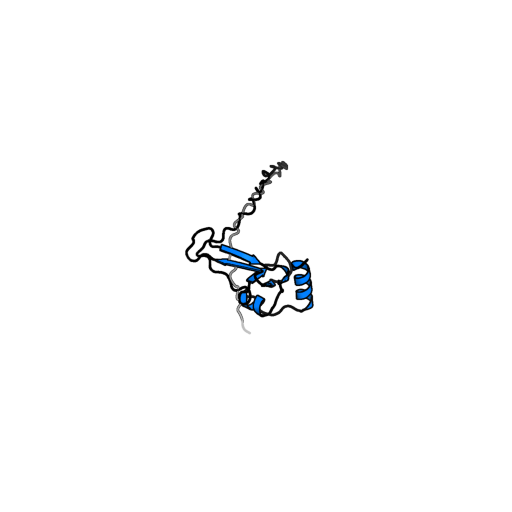 595 C C . HIS A 1 79 ? -4.222 4.724 8.058 1.00 95.44 79 HIS A C 1
ATOM 597 O O . HIS A 1 79 ? -4.096 5.250 6.948 1.00 95.44 79 HIS A O 1
ATOM 603 N N . GLY A 1 80 ? -3.269 3.971 8.604 1.00 97.00 80 GLY A N 1
ATOM 604 C CA . GLY A 1 80 ? -2.096 3.507 7.868 1.00 97.00 80 GLY A CA 1
ATOM 605 C C . GLY A 1 80 ? -2.257 2.038 7.506 1.00 97.00 80 GLY A C 1
ATOM 606 O O . GLY A 1 80 ? -2.505 1.232 8.393 1.00 97.00 80 GLY A O 1
ATOM 607 N N . ILE A 1 81 ? -2.078 1.663 6.241 1.00 97.12 81 ILE A N 1
ATOM 608 C CA . ILE A 1 81 ? -2.148 0.260 5.804 1.00 97.12 81 ILE A CA 1
ATOM 609 C C . ILE A 1 81 ? -0.756 -0.233 5.431 1.00 97.12 81 ILE A C 1
ATOM 611 O O . ILE A 1 81 ? -0.071 0.405 4.632 1.00 97.12 81 ILE A O 1
ATOM 615 N N . GLU A 1 82 ? -0.350 -1.377 5.976 1.00 98.00 82 GLU A N 1
ATOM 616 C CA . GLU A 1 82 ? 0.809 -2.137 5.507 1.00 98.00 82 GLU A CA 1
ATOM 617 C C . GLU A 1 82 ? 0.343 -3.287 4.613 1.00 98.00 82 GLU A C 1
ATOM 619 O O . GLU A 1 82 ? -0.566 -4.031 4.967 1.00 98.00 82 GLU A O 1
ATOM 624 N N . GLY A 1 83 ? 0.984 -3.455 3.459 1.00 97.44 83 GLY A N 1
ATOM 625 C CA . GLY A 1 83 ? 0.716 -4.550 2.532 1.00 97.44 83 GLY A CA 1
ATOM 626 C C . GLY A 1 83 ? 1.981 -5.098 1.879 1.00 97.44 83 GLY A C 1
ATOM 627 O O . GLY A 1 83 ? 3.074 -4.524 1.957 1.00 97.44 83 GLY A O 1
ATOM 628 N N . ARG A 1 84 ? 1.832 -6.239 1.206 1.00 98.06 84 ARG A N 1
ATOM 629 C CA . ARG A 1 84 ? 2.888 -6.926 0.455 1.00 98.06 84 ARG A CA 1
ATOM 630 C C . ARG A 1 84 ? 2.649 -6.823 -1.047 1.00 98.06 84 ARG A C 1
ATOM 632 O O . ARG A 1 84 ? 1.533 -6.620 -1.522 1.00 98.06 84 ARG A O 1
ATOM 639 N N . LEU A 1 85 ? 3.725 -7.021 -1.802 1.00 98.00 85 LEU A N 1
ATOM 640 C CA . LEU A 1 85 ? 3.658 -7.207 -3.247 1.00 98.00 85 LEU A CA 1
ATOM 641 C C . LEU A 1 85 ? 3.474 -8.690 -3.570 1.00 98.00 85 LEU A C 1
ATOM 643 O O . LEU A 1 85 ? 4.214 -9.535 -3.066 1.00 98.00 85 LEU A O 1
ATOM 647 N N . LYS A 1 86 ? 2.531 -8.992 -4.461 1.00 97.38 86 LYS A N 1
ATOM 648 C CA . LYS A 1 86 ? 2.383 -10.311 -5.082 1.00 97.38 86 LYS A CA 1
ATOM 649 C C . LYS A 1 86 ? 3.470 -10.540 -6.136 1.00 97.38 86 LYS A C 1
ATOM 651 O O . LYS A 1 86 ? 4.044 -11.622 -6.214 1.00 97.38 86 LYS A O 1
ATOM 656 N N . SER A 1 87 ? 3.769 -9.510 -6.927 1.00 96.88 87 SER A N 1
ATOM 657 C CA . SER A 1 87 ? 4.826 -9.500 -7.943 1.00 96.88 87 SER A CA 1
ATOM 658 C C . SER A 1 87 ? 5.211 -8.067 -8.308 1.00 96.88 87 SER A C 1
ATOM 660 O O . SER A 1 87 ? 4.462 -7.130 -8.033 1.00 96.88 87 SER A O 1
ATOM 662 N N . GLY A 1 88 ? 6.351 -7.887 -8.971 1.00 95.56 88 GLY A N 1
ATOM 663 C CA . GLY A 1 88 ? 6.679 -6.610 -9.589 1.00 95.56 88 GLY A CA 1
ATOM 664 C C . GLY A 1 88 ? 8.017 -6.602 -10.315 1.00 95.56 88 GLY A C 1
ATOM 665 O O . GLY A 1 88 ? 8.892 -7.430 -10.045 1.00 95.56 88 GLY A O 1
ATOM 666 N N . HIS A 1 89 ? 8.157 -5.654 -11.232 1.00 96.06 89 HIS A N 1
ATOM 667 C CA . HIS A 1 89 ? 9.398 -5.328 -11.919 1.00 96.06 89 HIS A CA 1
ATOM 668 C C . HIS A 1 89 ? 9.456 -3.825 -12.191 1.00 96.06 89 HIS A C 1
ATOM 670 O O . HIS A 1 89 ? 8.415 -3.178 -12.293 1.00 96.06 89 HIS A O 1
ATOM 676 N N . LEU A 1 90 ? 10.663 -3.286 -12.310 1.00 96.19 90 LEU A N 1
ATOM 677 C CA . LEU A 1 90 ? 10.920 -1.885 -12.629 1.00 96.19 90 LEU A CA 1
ATOM 678 C C . LEU A 1 90 ? 11.949 -1.799 -13.751 1.00 96.19 90 LEU A C 1
ATOM 680 O O . LEU A 1 90 ? 12.838 -2.639 -13.827 1.00 96.19 90 LEU A O 1
ATOM 684 N N . VAL A 1 91 ? 11.856 -0.777 -14.590 1.00 96.56 91 VAL A N 1
ATOM 685 C CA . VAL A 1 91 ? 12.793 -0.496 -15.680 1.00 96.56 91 VAL A CA 1
ATOM 686 C C . VAL A 1 91 ? 13.530 0.800 -15.338 1.00 96.56 91 VAL A C 1
ATOM 688 O O . VAL A 1 91 ? 12.979 1.885 -15.527 1.00 96.56 91 VAL A O 1
ATOM 691 N N . PRO A 1 92 ? 14.752 0.731 -14.779 1.00 94.38 92 PRO A N 1
ATOM 692 C CA . PRO A 1 92 ? 15.492 1.933 -14.406 1.00 94.38 92 PRO A CA 1
ATOM 693 C C . PRO A 1 92 ? 15.765 2.832 -15.617 1.00 94.38 92 PRO A C 1
ATOM 695 O O . PRO A 1 92 ? 16.190 2.348 -16.665 1.00 94.38 92 PRO A O 1
ATOM 698 N N . GLY A 1 93 ? 15.550 4.139 -15.456 1.00 93.88 93 GLY A N 1
ATOM 699 C CA . GLY A 1 93 ? 15.783 5.138 -16.506 1.00 93.88 93 GLY A CA 1
ATOM 700 C C . GLY A 1 93 ? 14.695 5.218 -17.582 1.00 93.88 93 GLY A C 1
ATOM 701 O O . GLY A 1 93 ? 14.861 5.968 -18.537 1.00 93.88 93 GLY A O 1
ATOM 702 N N . ALA A 1 94 ? 13.600 4.464 -17.455 1.00 94.12 94 ALA A N 1
ATOM 703 C CA . ALA A 1 94 ? 12.445 4.617 -18.330 1.00 94.12 94 ALA A CA 1
ATOM 704 C C . ALA A 1 94 ? 11.564 5.796 -17.878 1.00 94.12 94 ALA A C 1
ATOM 706 O O . ALA A 1 94 ? 11.206 5.887 -16.705 1.00 94.12 94 ALA A O 1
ATOM 707 N N . GLU A 1 95 ? 11.186 6.662 -18.820 1.00 94.00 95 GLU A N 1
ATOM 708 C CA . GLU A 1 95 ? 10.275 7.798 -18.589 1.00 94.00 95 GLU A CA 1
ATOM 709 C C . GLU A 1 95 ? 8.794 7.382 -18.659 1.00 94.00 95 GLU A C 1
ATOM 711 O O . GLU A 1 95 ? 7.927 7.968 -18.013 1.00 94.00 95 GLU A O 1
ATOM 716 N N . THR A 1 96 ? 8.495 6.339 -19.435 1.00 91.81 96 THR A N 1
ATOM 717 C CA . THR A 1 96 ? 7.159 5.754 -19.606 1.00 91.81 96 THR A CA 1
ATOM 718 C C . THR A 1 96 ? 7.243 4.240 -19.475 1.00 91.81 96 THR A C 1
ATOM 720 O O . THR A 1 96 ? 8.300 3.657 -19.709 1.00 91.81 96 THR A O 1
ATOM 723 N N . ASP A 1 97 ? 6.139 3.598 -19.086 1.00 89.00 97 ASP A N 1
ATOM 724 C CA . ASP A 1 97 ? 6.066 2.138 -18.921 1.00 89.00 97 ASP A CA 1
ATOM 725 C C . ASP A 1 97 ? 7.198 1.571 -18.041 1.00 89.00 97 ASP A C 1
ATOM 727 O O . ASP A 1 97 ? 7.733 0.488 -18.273 1.00 89.00 97 ASP A O 1
ATOM 731 N N . ALA A 1 98 ? 7.559 2.314 -16.988 1.00 93.56 98 ALA A N 1
ATOM 732 C CA . ALA A 1 98 ? 8.718 2.051 -16.133 1.00 93.56 98 ALA A CA 1
ATOM 733 C C . ALA A 1 98 ? 8.591 0.802 -15.237 1.00 93.56 98 ALA A C 1
ATOM 735 O O . ALA A 1 98 ? 9.426 0.570 -14.361 1.00 93.56 98 ALA A O 1
ATOM 736 N N . GLY A 1 99 ? 7.557 -0.013 -15.437 1.00 93.94 99 GLY A N 1
ATOM 737 C CA . GLY A 1 99 ? 7.359 -1.288 -14.768 1.00 93.94 99 GLY A CA 1
ATOM 738 C C . GLY A 1 99 ? 5.942 -1.496 -14.252 1.00 93.94 99 GLY A C 1
ATOM 739 O O . GLY A 1 99 ? 4.997 -0.791 -14.603 1.00 93.94 99 GLY A O 1
ATOM 740 N N . GLN A 1 100 ? 5.801 -2.495 -13.387 1.00 95.31 100 GLN A N 1
ATOM 741 C CA . GLN A 1 100 ? 4.534 -2.884 -12.787 1.00 95.31 100 GLN A CA 1
ATOM 742 C C . GLN A 1 100 ? 4.755 -3.375 -11.359 1.00 95.31 100 GLN A C 1
ATOM 744 O O . GLN A 1 100 ? 5.645 -4.187 -11.103 1.00 95.31 100 GLN A O 1
ATOM 749 N N . LEU A 1 101 ? 3.882 -2.957 -10.442 1.00 96.44 101 LEU A N 1
ATOM 750 C CA . LEU A 1 101 ? 3.772 -3.503 -9.091 1.00 96.44 101 LEU A CA 1
ATOM 751 C C . LEU A 1 101 ? 2.371 -4.084 -8.911 1.00 96.44 101 LEU A C 1
ATOM 753 O O . LEU A 1 101 ? 1.378 -3.413 -9.179 1.00 96.44 101 LEU A O 1
ATOM 757 N N . VAL A 1 102 ? 2.285 -5.332 -8.459 1.00 96.69 102 VAL A N 1
ATOM 758 C CA . VAL A 1 102 ? 1.011 -6.010 -8.196 1.00 96.69 102 VAL A CA 1
ATOM 759 C C . VAL A 1 102 ? 0.890 -6.229 -6.701 1.00 96.69 102 VAL A C 1
ATOM 761 O O . VAL A 1 102 ? 1.721 -6.911 -6.098 1.00 96.69 102 VAL A O 1
ATOM 764 N N . PHE A 1 103 ? -0.143 -5.654 -6.096 1.00 96.50 103 PHE A N 1
ATOM 765 C CA . PHE A 1 103 ? -0.356 -5.725 -4.654 1.00 96.50 103 PHE A CA 1
ATOM 766 C C . PHE A 1 103 ? -1.045 -7.036 -4.278 1.00 96.50 103 PHE A C 1
ATOM 768 O O . PHE A 1 103 ? -1.925 -7.523 -4.990 1.00 96.50 103 PHE A O 1
ATOM 775 N N . ASP A 1 104 ? -0.647 -7.616 -3.149 1.00 95.94 104 ASP A N 1
ATOM 776 C CA . ASP A 1 104 ? -1.399 -8.701 -2.530 1.00 95.94 104 ASP A CA 1
ATOM 777 C C . ASP A 1 104 ? -2.430 -8.106 -1.565 1.00 95.94 104 ASP A C 1
ATOM 779 O O . ASP A 1 104 ? -2.135 -7.862 -0.396 1.00 95.94 104 ASP A O 1
ATOM 783 N N . MET A 1 105 ? -3.647 -7.866 -2.054 1.00 92.81 105 MET A N 1
ATOM 784 C CA . MET A 1 105 ? -4.722 -7.249 -1.263 1.00 92.81 105 MET A CA 1
ATOM 785 C C . MET A 1 105 ? -5.069 -8.046 0.004 1.00 92.81 105 MET A C 1
ATOM 787 O O . MET A 1 105 ? -5.449 -7.464 1.015 1.00 92.81 105 MET A O 1
ATOM 791 N N . ARG A 1 106 ? -4.876 -9.374 0.000 1.00 94.00 106 ARG A N 1
ATOM 792 C CA . ARG A 1 106 ? -5.144 -10.223 1.176 1.00 94.00 106 ARG A CA 1
ATOM 793 C C . ARG A 1 106 ? -4.135 -10.007 2.302 1.00 94.00 106 ARG A C 1
ATOM 795 O O . ARG A 1 106 ? -4.399 -10.382 3.439 1.00 94.00 106 ARG A O 1
ATOM 802 N N . SER A 1 107 ? -2.985 -9.416 1.986 1.00 96.06 107 SER A N 1
ATOM 803 C CA . SER A 1 107 ? -1.925 -9.130 2.951 1.00 96.06 107 SER A CA 1
ATOM 804 C C . SER A 1 107 ? -2.091 -7.797 3.684 1.00 96.06 107 SER A C 1
ATOM 806 O O . SER A 1 107 ? -1.267 -7.489 4.538 1.00 96.06 107 SER A O 1
ATOM 808 N N . PHE A 1 108 ? -3.113 -7.002 3.351 1.00 96.25 108 PHE A N 1
ATOM 809 C CA . PHE A 1 108 ? -3.300 -5.673 3.929 1.00 96.25 108 PHE A CA 1
ATOM 810 C C . PHE A 1 108 ? -3.619 -5.770 5.416 1.00 96.25 108 PHE A C 1
ATOM 812 O O . PHE A 1 108 ? -4.555 -6.474 5.786 1.00 96.25 108 PHE A O 1
ATOM 819 N N . ASP A 1 109 ? -2.858 -5.076 6.258 1.00 96.56 109 ASP A N 1
ATOM 820 C CA . ASP A 1 109 ? -3.062 -4.973 7.703 1.00 96.56 109 ASP A CA 1
ATOM 821 C C . ASP A 1 109 ? -3.103 -3.497 8.121 1.00 96.56 109 ASP A C 1
ATOM 823 O O . ASP A 1 109 ? -2.160 -2.733 7.895 1.00 96.56 109 ASP A O 1
ATOM 827 N N . ALA A 1 110 ? -4.232 -3.094 8.695 1.00 96.62 110 ALA A N 1
ATOM 828 C CA . ALA A 1 110 ? -4.497 -1.742 9.144 1.00 96.62 110 ALA A CA 1
ATOM 829 C C . ALA A 1 110 ? -3.802 -1.437 10.470 1.00 96.62 110 ALA A C 1
ATOM 831 O O . ALA A 1 110 ? -3.763 -2.252 11.394 1.00 96.62 110 ALA A O 1
ATOM 832 N N . ASP A 1 111 ? -3.291 -0.215 10.557 1.00 96.44 111 ASP A N 1
ATOM 833 C CA . ASP A 1 111 ? -2.687 0.416 11.723 1.00 96.44 111 ASP A CA 1
ATOM 834 C C . ASP A 1 111 ? -1.659 -0.450 12.450 1.00 96.44 111 ASP A C 1
ATOM 836 O O . ASP A 1 111 ? -1.545 -0.425 13.680 1.00 96.44 111 ASP A O 1
ATOM 840 N N . THR A 1 112 ? -0.848 -1.191 11.691 1.00 96.12 112 THR A N 1
ATOM 841 C CA . THR A 1 112 ? 0.390 -1.725 12.257 1.00 96.12 112 THR A CA 1
ATOM 842 C C . THR A 1 112 ? 1.258 -0.552 12.733 1.00 96.12 112 THR A C 1
ATOM 844 O O . THR A 1 112 ? 1.230 0.534 12.135 1.00 96.12 112 THR A O 1
ATOM 847 N N . PRO A 1 113 ? 2.083 -0.731 13.782 1.00 95.62 113 PRO A N 1
ATOM 848 C CA . PRO A 1 113 ? 3.008 0.318 14.208 1.00 95.62 113 PRO A CA 1
ATOM 849 C C . PRO A 1 113 ? 3.927 0.798 13.076 1.00 95.62 113 PRO A C 1
ATOM 851 O O . PRO A 1 113 ? 4.268 1.978 13.006 1.00 95.62 113 PRO A O 1
ATOM 854 N N . ALA A 1 114 ? 4.314 -0.105 12.168 1.00 96.19 114 ALA A N 1
ATOM 855 C CA . ALA A 1 114 ? 5.111 0.240 11.000 1.00 96.19 114 ALA A CA 1
ATOM 856 C C . ALA A 1 114 ? 4.309 1.087 10.006 1.00 96.19 114 ALA A C 1
ATOM 858 O O . ALA A 1 114 ? 4.815 2.124 9.579 1.00 96.19 114 ALA A O 1
ATOM 859 N N . ALA A 1 115 ? 3.072 0.692 9.688 1.00 97.50 115 ALA A N 1
ATOM 860 C CA . ALA A 1 115 ? 2.206 1.430 8.777 1.00 97.50 115 ALA A CA 1
ATOM 861 C C . ALA A 1 115 ? 2.021 2.873 9.240 1.00 97.50 115 ALA A C 1
ATOM 863 O O . ALA A 1 115 ? 2.376 3.792 8.506 1.00 97.50 115 ALA A O 1
ATOM 864 N N . ARG A 1 116 ? 1.570 3.070 10.487 1.00 97.12 116 ARG A N 1
ATOM 865 C CA . ARG A 1 116 ? 1.346 4.408 11.056 1.00 97.12 116 ARG A CA 1
ATOM 866 C C . ARG A 1 116 ? 2.615 5.255 11.019 1.00 97.12 116 ARG A C 1
ATOM 868 O O . ARG A 1 116 ? 2.577 6.384 10.540 1.00 97.12 116 ARG A O 1
ATOM 875 N N . ARG A 1 117 ? 3.760 4.681 11.409 1.00 96.94 117 ARG A N 1
ATOM 876 C CA . ARG A 1 117 ? 5.058 5.368 11.354 1.00 96.94 117 ARG A CA 1
ATOM 877 C C . ARG A 1 117 ? 5.430 5.803 9.934 1.00 96.94 117 ARG A C 1
ATOM 879 O O . ARG A 1 117 ? 5.818 6.951 9.747 1.00 96.94 117 ARG A O 1
ATOM 886 N N . PHE A 1 118 ? 5.348 4.907 8.949 1.00 97.50 118 PHE A N 1
ATOM 887 C CA . PHE A 1 118 ? 5.766 5.209 7.574 1.00 97.50 118 PHE A CA 1
ATOM 888 C C . PHE A 1 118 ? 4.826 6.181 6.857 1.00 97.50 118 PHE A C 1
ATOM 890 O O . PHE A 1 118 ? 5.288 6.911 5.985 1.00 97.50 118 PHE A O 1
ATOM 897 N N . VAL A 1 119 ? 3.547 6.233 7.244 1.00 97.38 119 VAL A N 1
ATOM 898 C CA . VAL A 1 119 ? 2.580 7.199 6.695 1.00 97.38 119 VAL A CA 1
ATOM 899 C C . VAL A 1 119 ? 2.448 8.484 7.522 1.00 97.38 119 VAL A C 1
ATOM 901 O O . VAL A 1 119 ? 1.585 9.308 7.237 1.00 97.38 119 VAL A O 1
ATOM 904 N N . GLY A 1 120 ? 3.290 8.674 8.545 1.00 97.19 120 GLY A N 1
ATOM 905 C CA . GLY A 1 120 ? 3.328 9.903 9.346 1.00 97.19 120 GLY A CA 1
ATOM 906 C C . GLY A 1 120 ? 2.181 10.066 10.349 1.00 97.19 120 GLY A C 1
ATOM 907 O O . GLY A 1 120 ? 1.943 11.171 10.829 1.00 97.19 120 GLY A O 1
ATOM 908 N N . LEU A 1 121 ? 1.478 8.986 10.691 1.00 95.81 121 LEU A N 1
ATOM 909 C CA . LEU A 1 121 ? 0.427 8.987 11.703 1.00 95.81 121 LEU A CA 1
ATOM 910 C C . LEU A 1 121 ? 1.010 8.724 13.093 1.00 95.81 121 LEU A C 1
ATOM 912 O O . LEU A 1 121 ? 1.721 7.744 13.319 1.00 95.81 121 LEU A O 1
ATOM 916 N N . SER A 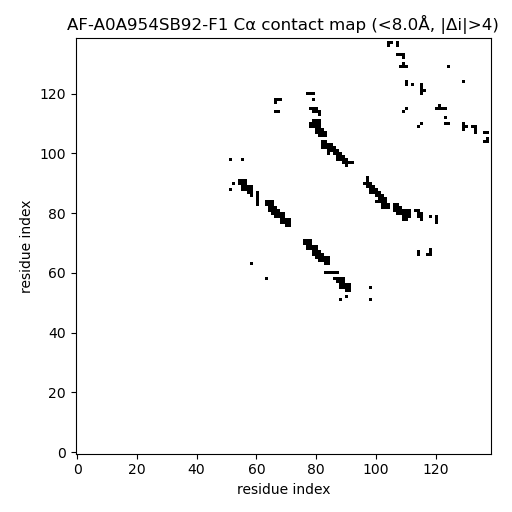1 122 ? 0.680 9.591 14.046 1.00 92.56 122 SER A N 1
ATOM 917 C CA . SER A 1 122 ? 1.051 9.430 15.452 1.00 92.56 122 SER A CA 1
ATOM 918 C C . SER A 1 122 ? 0.061 8.530 16.203 1.00 92.56 122 SER A C 1
ATOM 920 O O . SER A 1 122 ? -1.053 8.270 15.746 1.00 92.56 122 SER A O 1
ATOM 922 N N . GLY A 1 123 ? 0.461 8.038 17.377 1.00 89.25 123 GLY A N 1
ATOM 923 C CA . GLY A 1 123 ? -0.403 7.228 18.238 1.00 89.25 123 GLY A CA 1
ATOM 924 C C . GLY A 1 123 ? -0.652 5.805 17.728 1.00 89.25 123 GLY A C 1
ATOM 925 O O . GLY A 1 123 ? 0.000 5.323 16.801 1.00 89.25 123 GLY A O 1
ATOM 926 N N . THR A 1 124 ? -1.599 5.125 18.370 1.00 87.44 124 THR A N 1
ATOM 927 C CA . THR A 1 124 ? -1.979 3.737 18.073 1.00 87.44 124 THR A CA 1
ATOM 928 C C . THR A 1 124 ? -3.489 3.629 17.909 1.00 87.44 124 THR A C 1
ATOM 930 O O . THR A 1 124 ? -4.222 4.483 18.404 1.00 87.44 124 THR A O 1
ATOM 933 N N . THR A 1 125 ? -3.926 2.575 17.228 1.00 88.25 125 THR A N 1
ATOM 934 C CA . THR A 1 125 ? -5.337 2.206 17.086 1.00 88.25 125 THR A CA 1
ATOM 935 C C . THR A 1 125 ? -5.589 0.944 17.904 1.00 88.25 125 THR A C 1
ATOM 937 O O . THR A 1 125 ? -4.718 0.071 17.983 1.00 88.25 125 THR A O 1
ATOM 940 N N . ASP A 1 126 ? -6.761 0.836 18.524 1.00 88.75 126 ASP A N 1
ATOM 941 C CA . ASP A 1 126 ? -7.133 -0.356 19.278 1.00 88.75 126 ASP A CA 1
ATOM 942 C C . ASP A 1 126 ? -7.344 -1.577 18.361 1.00 88.75 126 ASP A C 1
ATOM 944 O O . ASP A 1 126 ? -7.545 -1.469 17.148 1.00 88.75 126 ASP A O 1
ATOM 948 N N . ALA A 1 127 ? -7.276 -2.772 18.949 1.00 88.44 127 ALA A N 1
ATOM 949 C CA . ALA A 1 127 ? -7.342 -4.021 18.199 1.00 88.44 127 ALA A CA 1
ATOM 950 C C . ALA A 1 127 ? -8.705 -4.262 17.522 1.00 88.44 127 ALA A C 1
ATOM 952 O O . ALA A 1 127 ? -8.735 -4.875 16.456 1.00 88.44 127 ALA A O 1
ATOM 953 N N . GLY A 1 128 ? -9.805 -3.779 18.113 1.00 88.25 128 GLY A N 1
ATOM 954 C CA . GLY A 1 128 ? -11.154 -3.957 17.575 1.00 88.25 128 GLY A CA 1
ATOM 955 C C . GLY A 1 128 ? -11.346 -3.146 16.300 1.00 88.25 128 GLY A C 1
ATOM 956 O O . GLY A 1 128 ? -11.651 -3.710 15.250 1.00 88.25 128 GLY A O 1
ATOM 957 N N . THR A 1 129 ? -11.025 -1.853 16.356 1.00 86.75 129 THR A N 1
ATOM 958 C CA . THR A 1 129 ? -11.066 -0.966 15.185 1.00 86.75 129 THR A CA 1
ATOM 959 C C . THR A 1 129 ? -10.182 -1.500 14.052 1.00 86.75 129 THR A C 1
ATOM 961 O O . THR A 1 129 ? -10.602 -1.561 12.897 1.00 86.75 129 THR A O 1
ATOM 964 N N . ARG A 1 130 ? -8.968 -1.976 14.368 1.00 92.50 130 ARG A N 1
ATOM 965 C CA . ARG A 1 130 ? -8.080 -2.609 13.375 1.00 92.50 130 ARG A CA 1
ATOM 966 C C . ARG A 1 130 ? -8.718 -3.817 12.700 1.00 92.50 130 ARG A C 1
ATOM 968 O O . ARG A 1 130 ? -8.572 -3.994 11.491 1.00 92.50 130 ARG A O 1
ATOM 975 N N . GLN A 1 131 ? -9.395 -4.663 13.473 1.00 92.12 131 GLN A N 1
ATOM 976 C CA . GLN A 1 131 ? -10.049 -5.858 12.956 1.00 92.12 131 GLN A CA 1
ATOM 977 C C . GLN A 1 131 ? -11.200 -5.505 12.008 1.00 92.12 131 GLN A C 1
ATOM 979 O O . GLN A 1 131 ? -11.299 -6.104 10.939 1.00 92.12 131 GLN A O 1
ATOM 984 N N . GLU A 1 132 ? -12.021 -4.514 12.351 1.00 90.38 132 GLU A N 1
ATOM 985 C CA . GLU A 1 132 ? -13.110 -4.039 11.490 1.00 90.38 132 GLU A CA 1
ATOM 986 C C . GLU A 1 132 ? -12.588 -3.506 10.152 1.00 90.38 132 GLU A C 1
ATOM 988 O O . GLU A 1 132 ? -13.059 -3.924 9.090 1.00 90.38 132 GLU A O 1
ATOM 993 N N . VAL A 1 133 ? -11.556 -2.656 10.185 1.00 89.88 133 VAL A N 1
ATOM 994 C CA . VAL A 1 133 ? -10.929 -2.125 8.964 1.00 89.88 133 VAL A CA 1
ATOM 995 C C . VAL A 1 133 ? -10.333 -3.260 8.127 1.00 89.88 133 VAL A C 1
ATOM 997 O O . VAL A 1 133 ? -10.528 -3.305 6.913 1.00 89.88 133 VAL A O 1
ATOM 1000 N N . ASN A 1 134 ? -9.654 -4.217 8.762 1.00 93.12 134 ASN A N 1
ATOM 1001 C CA . ASN A 1 134 ? -9.088 -5.379 8.077 1.00 93.12 134 ASN A CA 1
ATOM 1002 C C . ASN A 1 134 ? -10.149 -6.242 7.389 1.00 93.12 134 ASN A C 1
ATOM 1004 O O . ASN A 1 134 ? -9.933 -6.658 6.251 1.00 93.12 134 ASN A O 1
ATOM 1008 N N . ASN A 1 135 ? -11.285 -6.488 8.041 1.00 91.88 135 ASN A N 1
ATOM 1009 C CA . ASN A 1 135 ? -12.389 -7.234 7.440 1.00 91.88 135 ASN A CA 1
ATOM 1010 C C . ASN A 1 135 ? -12.953 -6.486 6.225 1.00 91.88 135 ASN A C 1
ATOM 1012 O O . ASN A 1 135 ? -13.143 -7.076 5.169 1.00 91.88 135 ASN A O 1
ATOM 1016 N N . ASN A 1 136 ? -13.130 -5.166 6.328 1.00 88.00 136 ASN A N 1
ATOM 1017 C CA . ASN A 1 136 ? -13.615 -4.360 5.208 1.00 88.00 136 ASN A CA 1
ATOM 1018 C C . ASN A 1 136 ? -12.652 -4.371 4.003 1.00 88.00 136 ASN A C 1
ATOM 1020 O O . ASN A 1 136 ? -13.089 -4.436 2.858 1.00 88.00 136 ASN A O 1
ATOM 1024 N N . MET A 1 137 ? -11.337 -4.318 4.238 1.00 85.81 137 MET A N 1
ATOM 1025 C CA . MET A 1 137 ? -10.342 -4.290 3.155 1.00 85.81 137 MET A CA 1
ATOM 1026 C C . MET A 1 137 ? -10.131 -5.643 2.469 1.00 85.81 137 MET A C 1
ATOM 1028 O O . MET A 1 137 ? -9.751 -5.682 1.297 1.00 85.81 137 MET A O 1
ATOM 1032 N N . ARG A 1 138 ? -10.296 -6.748 3.202 1.00 90.81 138 ARG A N 1
ATOM 1033 C CA . ARG A 1 138 ? -9.999 -8.101 2.707 1.00 90.81 138 ARG A CA 1
ATOM 1034 C C . ARG A 1 138 ? -11.207 -8.773 2.041 1.00 90.81 13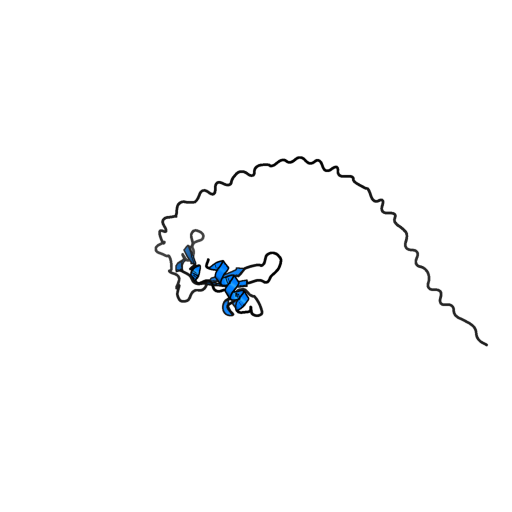8 ARG A C 1
ATOM 1036 O O . ARG A 1 138 ? -10.992 -9.742 1.306 1.00 90.81 138 ARG A O 1
ATOM 1043 N N . GLY A 1 139 ? -12.406 -8.211 2.228 1.00 79.19 139 GLY A N 1
ATOM 1044 C CA . GLY A 1 139 ? -13.684 -8.811 1.828 1.00 79.19 139 GLY A CA 1
ATOM 1045 C C . GLY A 1 139 ? -14.076 -9.977 2.723 1.00 79.19 139 GLY A C 1
ATOM 1046 O O . GLY A 1 139 ? -14.997 -10.708 2.301 1.00 79.19 139 GLY A O 1
#

Secondary structure (DSSP, 8-state):
-----------------------------------------------------TTPEEP-TTT--EEEEE---SSS--EEEEEEEEEEEE-TT-SSS-EEEEEEEEEEEET-HHHHHHTT--S---HHHHHHHHHHHH-

Foldseek 3Di:
DDDDDDPDDDDDDDDDDDDDDPPDPPDDDDDPDPPPDPPPPPPPPDPPPCPPDPQKDWDDQVPDKDWDWDDDDPDDHIKIKIWTWPTWIARPPDPPCRIDTHTDQLRIFIFDVVRCVVVVHDDGDDPVVRVVVSVVSND

Radius of gyration: 31.87 Å; Cα contacts (8 Å, |Δi|>4): 152; chains: 1; bounding box: 52×80×78 Å

Sequence (139 aa):
MNNPHHSRKPLLQAASTLLLAVLVLSKWSHTDRVDAAPLQTSTRSAPATNVIPPNALKVDTTKSRVFTFVGKTGLGHEHGIEGRLKSGHLVPGAETDAGQLVFDMRSFDADTPAARRFVG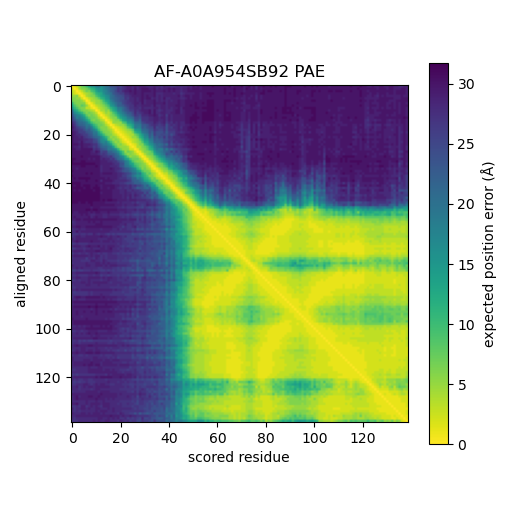LSGTTDAGTRQEVNNNMRG

Solvent-accessible surface area (backbone atoms only — not comparable to full-atom values): 9238 Å² total; per-residue (Å²): 137,84,86,87,81,85,83,78,78,83,82,80,84,76,82,86,76,84,77,81,80,80,83,76,82,77,77,84,75,88,71,91,72,82,74,75,70,77,80,77,76,74,74,74,72,70,82,72,79,80,74,76,58,93,75,45,44,72,54,57,48,87,81,47,71,45,73,44,74,43,81,58,76,85,80,81,70,72,45,14,29,29,28,36,41,70,45,39,34,34,30,84,94,49,92,64,87,38,57,50,78,40,71,31,63,84,54,47,39,44,49,38,75,64,15,17,56,78,57,72,44,79,84,86,69,58,72,65,63,33,50,54,54,31,48,68,70,61,107

Mean predicted aligned error: 16.28 Å

Nearest PDB structures (foldseek):
  7n6v-assembly1_B  TM=3.388E-01  e=1.885E+00  Human immunodeficiency virus type 1 (BRU ISOLATE)
  1yti-assembly1_A  TM=3.392E-01  e=2.532E+00  Simian immunodeficiency virus
  6p9b-assembly1_B  TM=2.800E-01  e=1.776E+00  Human immunodeficiency virus type 1 (BRU ISOLATE)